Protein AF-A0A2G9TVS7-F1 (afdb_monomer_lite)

Organism: Teladorsagia circumcincta (NCBI:txid45464)

Sequence (157 aa):
MEFTARRREEPIDESVTEFYSGEWKNDSRSGFGVCERSDGLRREEGKYKNNVLVVSSRRKGMLFVRSSKLKERVEAAIETANRAASIAQQKADIAVSRTSTAKERAEQAMFVAKQARDDAEMARMEAERFDPNFKPQRVVNQNIQRVLRSKPFCFKR

Structure (mmCIF, N/CA/C/O backbone):
data_AF-A0A2G9TVS7-F1
#
_entry.id   AF-A0A2G9TVS7-F1
#
loop_
_atom_site.group_PDB
_atom_site.id
_atom_site.type_symbol
_atom_site.label_atom_id
_atom_site.label_alt_id
_atom_site.label_comp_id
_atom_site.label_asym_id
_atom_site.label_entity_id
_atom_site.label_seq_id
_atom_site.pdbx_PDB_ins_code
_atom_site.Cartn_x
_atom_site.Cartn_y
_atom_site.Cartn_z
_atom_site.occupancy
_atom_site.B_iso_or_equiv
_atom_site.auth_seq_id
_atom_site.auth_comp_id
_atom_site.auth_asym_id
_atom_site.auth_atom_id
_atom_site.pdbx_PDB_model_num
ATOM 1 N N . MET A 1 1 ? -40.650 17.572 38.190 1.00 38.44 1 MET A N 1
ATOM 2 C CA . MET A 1 1 ? -40.649 17.069 36.800 1.00 38.44 1 MET A CA 1
ATOM 3 C C . MET A 1 1 ? -39.214 17.104 36.298 1.00 38.44 1 MET A C 1
ATOM 5 O O . MET A 1 1 ? -38.750 18.164 35.903 1.00 38.44 1 MET A O 1
ATOM 9 N N . GLU A 1 2 ? -38.478 15.995 36.392 1.00 39.09 2 GLU A N 1
ATOM 10 C CA . GLU A 1 2 ? -37.130 15.905 35.816 1.00 39.09 2 GLU A CA 1
ATOM 11 C C . GLU A 1 2 ? -37.242 15.516 34.342 1.00 39.09 2 GLU A C 1
ATOM 13 O O . GLU A 1 2 ? -37.537 14.372 33.992 1.00 39.09 2 GLU A O 1
ATOM 18 N N . PHE A 1 3 ? -37.030 16.494 33.466 1.00 44.53 3 PHE A N 1
ATOM 19 C CA . PHE A 1 3 ? -36.837 16.245 32.047 1.00 44.53 3 PHE A CA 1
ATOM 20 C C . PHE A 1 3 ? -35.458 15.614 31.863 1.00 44.53 3 PHE A C 1
ATOM 22 O O . PHE A 1 3 ? -34.439 16.300 31.795 1.00 44.53 3 PHE A O 1
ATOM 29 N N . THR A 1 4 ? -35.415 14.286 31.777 1.00 46.12 4 THR A N 1
ATOM 30 C CA . THR A 1 4 ? -34.259 13.591 31.215 1.00 46.12 4 THR A CA 1
ATOM 31 C C . THR A 1 4 ? -34.160 13.997 29.748 1.00 46.12 4 THR A C 1
ATOM 33 O O . THR A 1 4 ? -34.872 13.489 28.883 1.00 46.12 4 THR A O 1
ATOM 36 N N . ALA A 1 5 ? -33.315 14.989 29.467 1.00 47.03 5 ALA A N 1
ATOM 37 C CA . ALA A 1 5 ? -33.007 15.397 28.111 1.00 47.03 5 ALA A CA 1
ATOM 38 C C . ALA A 1 5 ? -32.450 14.179 27.362 1.00 47.03 5 ALA A C 1
ATOM 40 O O . ALA A 1 5 ? -31.292 13.793 27.541 1.00 47.03 5 ALA A O 1
ATOM 41 N N . ARG A 1 6 ? -33.279 13.557 26.512 1.00 48.53 6 ARG A N 1
ATOM 42 C CA . ARG A 1 6 ? -32.770 12.768 25.392 1.00 48.53 6 ARG A CA 1
ATOM 43 C C . ARG A 1 6 ? -31.933 13.744 24.584 1.00 48.53 6 ARG A C 1
ATOM 45 O O . ARG A 1 6 ? -32.486 14.614 23.916 1.00 48.53 6 ARG A O 1
ATOM 52 N N . ARG A 1 7 ? -30.611 13.650 24.722 1.00 50.91 7 ARG A N 1
ATOM 53 C CA . ARG A 1 7 ? -29.658 14.325 23.845 1.00 50.91 7 ARG A CA 1
ATOM 54 C C . ARG A 1 7 ? -30.092 13.953 22.427 1.00 50.91 7 ARG A C 1
ATOM 56 O O . ARG A 1 7 ? -29.994 12.784 22.066 1.00 50.91 7 ARG A O 1
ATOM 63 N N . ARG A 1 8 ? -30.696 14.893 21.693 1.00 50.62 8 ARG A N 1
ATOM 64 C CA . ARG A 1 8 ? -30.953 14.704 20.266 1.00 50.62 8 ARG A CA 1
ATOM 65 C C . ARG A 1 8 ? -29.582 14.449 19.650 1.00 50.62 8 ARG A C 1
ATOM 67 O O . ARG A 1 8 ? -28.651 15.204 19.923 1.00 50.62 8 ARG A O 1
ATOM 74 N N . GLU A 1 9 ? -29.439 13.340 18.938 1.00 54.72 9 GLU A N 1
ATOM 75 C CA . GLU A 1 9 ? -28.301 13.152 18.048 1.00 54.72 9 GLU A CA 1
ATOM 76 C C . GLU A 1 9 ? -28.433 14.262 17.010 1.00 54.72 9 GLU A C 1
ATOM 78 O O . GLU A 1 9 ? -29.352 14.247 16.191 1.00 54.72 9 GLU A O 1
ATOM 83 N N . GLU A 1 10 ? -27.635 15.318 17.166 1.00 62.34 10 GLU A N 1
ATOM 84 C CA . GLU A 1 10 ? -27.628 16.401 16.196 1.00 62.34 10 GLU A CA 1
ATOM 85 C C . GLU A 1 10 ? -27.171 15.835 14.849 1.00 62.34 10 GLU A C 1
ATOM 87 O O . GLU A 1 10 ? -26.291 14.962 14.832 1.00 62.34 10 GLU A O 1
ATOM 92 N N . PRO A 1 11 ? -27.794 16.267 13.737 1.00 61.22 11 PRO A N 1
ATOM 93 C CA . PRO A 1 11 ? -27.356 15.862 12.414 1.00 61.22 11 PRO A CA 1
ATOM 94 C C . PRO A 1 11 ? -25.862 16.154 12.297 1.00 61.22 11 PRO A C 1
ATOM 96 O O . PRO A 1 11 ? -25.405 17.248 12.623 1.00 61.22 11 PRO A O 1
ATOM 99 N N . ILE A 1 12 ? -25.107 15.131 11.909 1.00 63.97 12 ILE A N 1
ATOM 100 C CA . ILE A 1 12 ? -23.665 15.240 11.715 1.00 63.97 12 ILE A CA 1
ATOM 101 C C . ILE A 1 12 ? -23.460 16.271 10.606 1.00 63.97 12 ILE A C 1
ATOM 103 O O . ILE A 1 12 ? -23.981 16.083 9.507 1.00 63.97 12 ILE A O 1
ATOM 107 N N . ASP A 1 13 ? -22.771 17.369 10.913 1.00 69.94 13 ASP A N 1
ATOM 108 C CA . ASP A 1 13 ? -22.413 18.366 9.908 1.00 69.94 13 ASP A CA 1
ATOM 109 C C . ASP A 1 13 ? -21.559 17.703 8.811 1.00 69.94 13 ASP A C 1
ATOM 111 O O . ASP A 1 13 ? -20.725 16.842 9.089 1.00 69.94 13 ASP A O 1
ATOM 115 N N . GLU A 1 14 ? -21.781 18.070 7.551 1.00 72.25 14 GLU A N 1
ATOM 116 C CA . GLU A 1 14 ? -21.128 17.437 6.395 1.00 72.25 14 GLU A CA 1
ATOM 117 C C . GLU A 1 14 ? -19.601 17.643 6.416 1.00 72.25 14 GLU A C 1
ATOM 119 O O . GLU A 1 14 ? -18.849 16.862 5.837 1.00 72.25 14 GLU A O 1
ATOM 124 N N . SER A 1 15 ? -19.125 18.656 7.150 1.00 78.88 15 SER A N 1
ATOM 125 C CA . SER A 1 15 ? -17.698 18.925 7.359 1.00 78.88 15 SER A CA 1
ATOM 126 C C . SER A 1 15 ? -17.004 17.956 8.332 1.00 78.88 15 SER A C 1
ATOM 128 O O . SER A 1 15 ? -15.779 17.989 8.493 1.00 78.88 15 SER A O 1
ATOM 130 N N . VAL A 1 16 ? -17.761 17.087 9.004 1.00 80.75 16 VAL A N 1
ATOM 131 C CA . VAL A 1 16 ? -17.255 16.257 10.093 1.00 80.75 16 VAL A CA 1
ATOM 132 C C . VAL A 1 16 ? -16.560 15.013 9.554 1.00 80.75 16 VAL A C 1
ATOM 134 O O . VAL A 1 16 ? -17.156 14.160 8.904 1.00 80.75 16 VAL A O 1
ATOM 137 N N . THR A 1 17 ? -15.279 14.877 9.888 1.00 85.56 17 THR A N 1
ATOM 138 C CA . THR A 1 17 ? -14.476 13.707 9.532 1.00 85.56 17 THR A CA 1
ATOM 139 C C . THR A 1 17 ? -14.486 12.694 10.675 1.00 85.56 17 THR A C 1
ATOM 141 O O . THR A 1 17 ? -14.198 13.031 11.828 1.00 85.56 17 THR A O 1
ATOM 144 N N . GLU A 1 18 ? -14.797 11.440 10.345 1.00 85.00 18 GLU A N 1
ATOM 145 C CA . GLU A 1 18 ? -14.685 10.290 11.245 1.00 85.00 18 GLU A CA 1
ATOM 146 C C . GLU A 1 18 ? -13.399 9.503 10.954 1.00 85.00 18 GLU A C 1
ATOM 148 O O . GLU A 1 18 ? -13.153 9.072 9.828 1.00 85.00 18 GLU A O 1
ATOM 153 N N . PHE A 1 19 ? -12.599 9.263 11.989 1.00 89.81 19 PHE A N 1
ATOM 154 C CA . PHE A 1 19 ? -11.404 8.428 11.952 1.00 89.81 19 PHE A CA 1
ATOM 155 C C . PHE A 1 19 ? -11.650 7.161 12.758 1.00 89.81 19 PHE A C 1
ATOM 157 O O . PHE A 1 19 ? -11.891 7.224 13.962 1.00 89.81 19 PHE A O 1
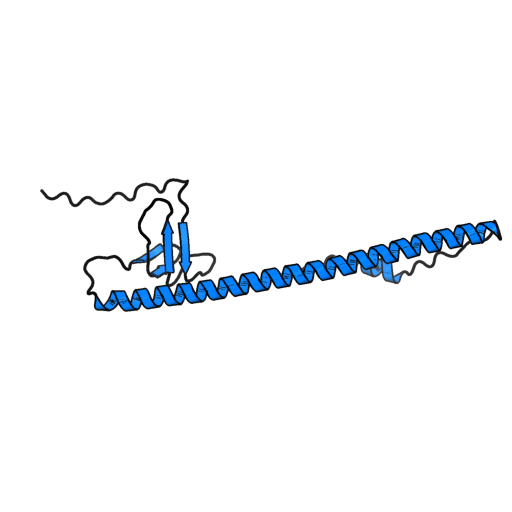ATOM 164 N N . TYR A 1 20 ? -11.573 5.997 12.116 1.00 92.56 20 TYR A N 1
ATOM 165 C CA . TYR A 1 20 ? -11.721 4.715 12.797 1.00 92.56 20 TYR A CA 1
ATOM 166 C C . TYR A 1 20 ? -10.417 3.918 12.795 1.00 92.56 20 TYR A C 1
ATOM 168 O O . TYR A 1 20 ? -9.820 3.683 11.744 1.00 92.56 20 TYR A O 1
ATOM 176 N N . SER A 1 21 ? -10.040 3.431 13.975 1.00 94.06 21 SER A N 1
ATOM 177 C CA . SER A 1 21 ? -8.858 2.602 14.202 1.00 94.06 21 SER A CA 1
ATOM 178 C C . SER A 1 21 ? -9.273 1.294 14.864 1.00 94.06 21 SER A C 1
ATOM 180 O O . SER A 1 21 ? -9.814 1.287 15.971 1.00 94.06 21 SER A O 1
ATOM 182 N N . GLY A 1 22 ? -9.024 0.172 14.193 1.00 95.50 22 GLY A N 1
ATOM 183 C CA . GLY A 1 22 ? -9.393 -1.149 14.688 1.00 95.50 22 GLY A CA 1
ATOM 184 C C . GLY A 1 22 ? -9.592 -2.152 13.564 1.00 95.50 22 GLY A C 1
ATOM 185 O O . GLY A 1 22 ? -9.047 -2.012 12.470 1.00 95.50 22 GLY A O 1
ATOM 186 N N . GLU A 1 23 ? -10.387 -3.176 13.840 1.00 96.12 23 GLU A N 1
ATOM 187 C CA . GLU A 1 23 ? -10.658 -4.248 12.887 1.00 96.12 23 GLU A CA 1
ATOM 188 C C . GLU A 1 23 ? -11.583 -3.791 11.738 1.00 96.12 23 GLU A C 1
ATOM 190 O O . GLU A 1 23 ? -12.553 -3.047 11.937 1.00 96.12 23 GLU A O 1
ATOM 195 N N . TRP A 1 24 ? -11.291 -4.281 10.530 1.00 94.38 24 TRP A N 1
ATOM 196 C CA . TRP A 1 24 ? -12.062 -4.047 9.308 1.00 94.38 24 TRP A CA 1
ATOM 197 C C . TRP A 1 24 ? -12.405 -5.369 8.630 1.00 94.38 24 TRP A C 1
ATOM 199 O O . TRP A 1 24 ? -11.598 -6.300 8.594 1.00 94.38 24 TRP A O 1
ATOM 209 N N . LYS A 1 25 ? -13.600 -5.446 8.046 1.00 95.00 25 LYS A N 1
ATOM 210 C CA . LYS A 1 25 ? -14.024 -6.586 7.232 1.00 95.00 25 LYS A CA 1
ATOM 211 C C . LYS A 1 25 ? -14.949 -6.112 6.123 1.00 95.00 25 LYS A C 1
ATOM 213 O O . LYS A 1 25 ? -15.939 -5.455 6.418 1.00 95.00 25 LYS A O 1
ATOM 218 N N . ASN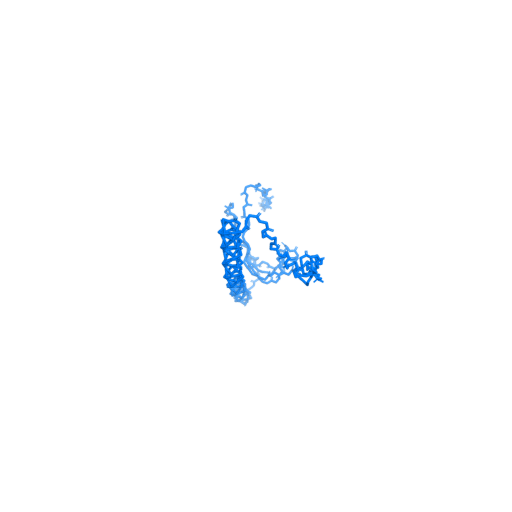 A 1 26 ? -14.661 -6.496 4.878 1.00 94.69 26 ASN A N 1
ATOM 219 C CA . ASN A 1 26 ? -15.463 -6.136 3.700 1.00 94.69 26 ASN A CA 1
ATOM 220 C C . ASN A 1 26 ? -15.766 -4.630 3.636 1.00 94.69 26 ASN A C 1
ATOM 222 O O . ASN A 1 26 ? -16.925 -4.241 3.522 1.00 94.69 26 ASN A O 1
ATOM 226 N N . ASP A 1 27 ? -14.728 -3.804 3.792 1.00 93.25 27 ASP A N 1
ATOM 227 C CA . ASP A 1 27 ? -14.846 -2.338 3.763 1.00 93.25 27 ASP A CA 1
ATOM 228 C C . ASP A 1 27 ? -15.814 -1.759 4.814 1.00 93.25 27 ASP A C 1
ATOM 230 O O . ASP A 1 27 ? -16.410 -0.700 4.663 1.00 93.25 27 ASP A O 1
ATOM 234 N N . SER A 1 28 ? -16.020 -2.494 5.908 1.00 93.50 28 SER A N 1
ATOM 235 C CA . SER A 1 28 ? -16.872 -2.078 7.015 1.00 93.50 28 SER A CA 1
ATOM 236 C C . SER A 1 28 ? -16.142 -2.215 8.346 1.00 93.50 28 SER A C 1
ATOM 238 O O . SER A 1 28 ? -15.450 -3.210 8.599 1.00 93.50 28 SER A O 1
ATOM 240 N N . ARG A 1 29 ? -16.362 -1.243 9.237 1.00 92.88 29 ARG A N 1
ATOM 241 C CA . ARG A 1 29 ? -15.940 -1.289 10.641 1.00 92.88 29 ARG A CA 1
ATOM 242 C C . ARG A 1 29 ? -16.605 -2.497 11.298 1.00 92.88 29 ARG A C 1
ATOM 244 O O . ARG A 1 29 ? -17.837 -2.626 11.308 1.00 92.88 29 ARG A O 1
ATOM 251 N N . SER A 1 30 ? -15.795 -3.411 11.815 1.00 94.06 30 SER A N 1
ATOM 252 C CA . SER A 1 30 ? -16.254 -4.692 12.350 1.00 94.06 30 SER A CA 1
ATOM 253 C C . SER A 1 30 ? -15.244 -5.206 13.357 1.00 94.06 30 SER A C 1
ATOM 255 O O . SER A 1 30 ? -14.072 -5.203 13.043 1.00 94.06 30 SER A O 1
ATOM 257 N N . GLY A 1 31 ? -15.671 -5.737 14.502 1.00 94.75 31 GLY A N 1
ATOM 258 C CA . GLY A 1 31 ? -14.745 -6.206 15.543 1.00 94.75 31 GLY A CA 1
ATOM 259 C C . GLY A 1 31 ? -14.495 -5.134 16.599 1.00 94.75 31 GLY A C 1
ATOM 260 O O . GLY A 1 31 ? -15.413 -4.373 16.896 1.00 94.75 31 GLY A O 1
ATOM 261 N N . PHE A 1 32 ? -13.319 -5.100 17.224 1.00 95.50 32 PHE A N 1
ATOM 262 C CA . PHE A 1 32 ? -12.989 -4.084 18.229 1.00 95.50 32 PHE A CA 1
ATOM 263 C C . PHE A 1 32 ? -12.287 -2.888 17.592 1.00 95.50 32 PHE A C 1
ATOM 265 O O . PHE A 1 32 ? -11.456 -3.040 16.698 1.00 95.50 32 PHE A O 1
ATOM 272 N N . GLY A 1 33 ? -12.621 -1.691 18.064 1.00 95.12 33 GLY A N 1
ATOM 273 C CA . GLY A 1 33 ? -11.996 -0.479 17.567 1.00 95.12 33 GLY A CA 1
ATOM 274 C C . GLY A 1 33 ? -12.497 0.780 18.248 1.00 95.12 33 GLY A C 1
ATOM 275 O O . GLY A 1 33 ? -13.310 0.749 19.181 1.00 95.12 33 GLY A O 1
ATOM 276 N N . VAL A 1 34 ? -11.985 1.895 17.751 1.00 93.38 34 VAL A N 1
ATOM 277 C CA . VAL A 1 34 ? -12.316 3.233 18.210 1.00 93.38 34 VAL A CA 1
ATOM 278 C C . VAL A 1 34 ? -12.639 4.130 17.031 1.00 93.38 34 VAL A C 1
ATOM 280 O O . VAL A 1 34 ? -11.954 4.071 16.015 1.00 93.38 34 VAL A O 1
ATOM 283 N N . CYS A 1 35 ? -13.679 4.944 17.174 1.00 91.75 35 CYS A N 1
ATOM 284 C CA . CYS A 1 35 ? -14.013 6.003 16.235 1.00 91.75 35 CYS A CA 1
ATOM 285 C C . CYS A 1 35 ? -13.816 7.360 16.917 1.00 91.75 35 CYS A C 1
ATOM 287 O O . CYS A 1 35 ? -14.317 7.594 18.019 1.00 91.75 35 CYS A O 1
ATOM 289 N N . GLU A 1 36 ? -13.068 8.242 16.272 1.00 88.75 36 GLU A N 1
ATOM 290 C CA . GLU A 1 36 ? -12.831 9.622 16.680 1.00 88.75 36 GLU A CA 1
ATOM 291 C C . GLU A 1 36 ? -13.457 10.545 15.645 1.00 88.75 36 GLU A C 1
ATOM 293 O O . GLU A 1 36 ? -13.359 10.299 14.446 1.00 88.75 36 GLU A O 1
ATOM 298 N N . ARG A 1 37 ? -14.142 11.588 16.107 1.00 85.69 37 ARG A N 1
ATOM 299 C CA . ARG A 1 37 ? -14.896 12.494 15.248 1.00 85.69 37 ARG A CA 1
ATOM 300 C C . ARG A 1 37 ? -14.399 13.923 15.442 1.00 85.69 37 ARG A C 1
ATOM 302 O O . ARG A 1 37 ? -14.110 14.327 16.568 1.00 85.69 37 ARG A O 1
ATOM 309 N N . SER A 1 38 ? -14.256 14.670 14.349 1.00 82.12 38 SER A N 1
ATOM 310 C CA . SER A 1 38 ? -13.638 16.006 14.358 1.00 82.12 38 SER A CA 1
ATOM 311 C C . SER A 1 38 ? -14.507 17.109 14.971 1.00 82.12 38 SER A C 1
ATOM 313 O O . SER A 1 38 ? -14.006 18.185 15.276 1.00 82.12 38 SER A O 1
ATOM 315 N N . ASP A 1 39 ? -15.794 16.854 15.189 1.00 75.12 39 ASP A N 1
ATOM 316 C CA . ASP A 1 39 ? -16.767 17.807 15.738 1.00 75.12 39 ASP A CA 1
ATOM 317 C C . ASP A 1 39 ? -16.715 17.946 17.271 1.00 75.12 39 ASP A C 1
ATOM 319 O O . ASP A 1 39 ? -17.595 18.537 17.897 1.00 75.12 39 ASP A O 1
ATOM 323 N N . GLY A 1 40 ? -15.706 17.346 17.904 1.00 66.69 40 GLY A N 1
ATOM 324 C CA . GLY A 1 40 ? -15.584 17.309 19.356 1.00 66.69 40 GLY A CA 1
ATOM 325 C C . GLY A 1 40 ? -16.580 16.360 20.032 1.00 66.69 40 GLY A C 1
ATOM 326 O O . GLY A 1 40 ? -16.604 16.291 21.270 1.00 66.69 40 GLY A O 1
ATOM 327 N N . LEU A 1 41 ? -17.375 15.588 19.271 1.00 67.94 41 LEU A N 1
ATOM 328 C CA . LEU A 1 41 ? -18.085 14.454 19.839 1.00 67.94 41 LEU A CA 1
ATOM 329 C C . LEU A 1 41 ? -17.056 13.436 20.329 1.00 67.94 41 LEU A C 1
ATOM 331 O O . LEU A 1 41 ? -16.009 13.172 19.744 1.00 67.94 41 LEU A O 1
ATOM 335 N N . ARG A 1 42 ? -17.354 12.907 21.506 1.00 69.88 42 ARG A N 1
ATOM 336 C CA . ARG A 1 42 ? -16.427 12.103 22.285 1.00 69.88 42 ARG A CA 1
ATOM 337 C C . ARG A 1 42 ? -16.098 10.793 21.573 1.00 69.88 42 ARG A C 1
ATOM 339 O O . ARG A 1 42 ? -17.006 10.097 21.142 1.00 69.88 42 ARG A O 1
ATOM 346 N N . ARG A 1 43 ? -14.811 10.438 21.608 1.00 85.88 43 ARG A N 1
ATOM 347 C CA . ARG A 1 43 ? -14.225 9.142 21.232 1.00 85.88 43 ARG A CA 1
ATOM 348 C C . ARG A 1 43 ? -15.133 7.955 21.586 1.00 85.88 43 ARG A C 1
ATOM 350 O O . ARG A 1 43 ? -15.483 7.753 22.755 1.00 85.88 43 ARG A O 1
ATOM 357 N N . GLU A 1 44 ? -15.488 7.170 20.574 1.00 89.00 44 GLU A N 1
ATOM 358 C CA . GLU A 1 44 ? -16.392 6.027 20.676 1.00 89.00 44 GLU A CA 1
ATOM 359 C C . GLU A 1 44 ? -15.633 4.704 20.584 1.00 89.00 44 GLU A C 1
ATOM 361 O O . GLU A 1 44 ? -15.251 4.236 19.511 1.00 89.00 44 GLU A O 1
ATOM 366 N N . GLU A 1 45 ? -15.431 4.074 21.737 1.00 91.44 45 GLU A N 1
ATOM 367 C CA . GLU A 1 45 ? -14.694 2.817 21.854 1.00 91.44 45 GLU A CA 1
ATOM 368 C C . GLU A 1 45 ? -15.631 1.634 22.071 1.00 91.44 45 GLU A C 1
ATOM 370 O O . GLU A 1 45 ? -16.520 1.672 22.937 1.00 91.44 45 GLU A O 1
ATOM 375 N N . GLY A 1 46 ? -15.369 0.543 21.352 1.00 92.38 46 GLY A N 1
ATOM 376 C CA . GLY A 1 46 ? -15.988 -0.737 21.640 1.00 92.38 46 GLY A CA 1
ATOM 377 C C . GLY A 1 46 ? -16.074 -1.676 20.445 1.00 92.38 46 GLY A C 1
ATOM 378 O O . GLY A 1 46 ? -15.139 -1.777 19.655 1.00 92.38 46 GLY A O 1
ATOM 379 N N . LYS A 1 47 ? -17.172 -2.436 20.364 1.00 93.81 47 LYS A N 1
ATOM 380 C CA . LYS A 1 47 ? -17.359 -3.472 19.341 1.00 93.81 47 LYS A CA 1
ATOM 381 C C . LYS A 1 47 ? -18.278 -2.993 18.224 1.00 93.81 47 LYS A C 1
ATOM 383 O O . LYS A 1 47 ? -19.450 -2.721 18.481 1.00 93.81 47 LYS A O 1
ATOM 388 N N . TYR A 1 48 ? -17.780 -3.010 16.996 1.00 94.38 48 TYR A N 1
ATOM 389 C CA . TYR A 1 48 ? -18.490 -2.656 15.776 1.00 94.38 48 TYR A CA 1
ATOM 390 C C . TYR A 1 48 ? -18.969 -3.891 15.005 1.00 94.38 48 TYR A C 1
ATOM 392 O O . TYR A 1 48 ? -18.375 -4.973 15.068 1.00 94.38 48 TYR A O 1
ATOM 400 N N . LYS A 1 49 ? -20.059 -3.730 14.256 1.00 95.12 49 LYS A N 1
ATOM 401 C CA . LYS A 1 49 ? -20.541 -4.685 13.254 1.00 95.12 49 LYS A CA 1
ATOM 402 C C . LYS A 1 49 ? -21.244 -3.905 12.151 1.00 95.12 49 LYS A C 1
ATOM 404 O O . LYS A 1 49 ? -22.208 -3.204 12.440 1.00 95.12 49 LYS A O 1
ATOM 409 N N . ASN A 1 50 ? -20.797 -4.059 10.906 1.00 93.00 50 ASN A N 1
ATOM 410 C CA . ASN A 1 50 ? -21.375 -3.378 9.741 1.00 93.00 50 ASN A CA 1
ATOM 411 C C . ASN A 1 50 ? -21.499 -1.861 9.967 1.00 93.00 50 ASN A C 1
ATOM 413 O O . ASN A 1 50 ? -22.579 -1.299 9.831 1.00 93.00 50 ASN A O 1
ATOM 417 N N . ASN A 1 51 ? -20.405 -1.221 10.393 1.00 91.62 51 ASN A N 1
ATOM 418 C CA . ASN A 1 51 ? -20.333 0.213 10.696 1.00 91.62 51 ASN A CA 1
ATOM 419 C C . ASN A 1 51 ? -21.119 0.691 11.928 1.00 91.62 51 ASN A C 1
ATOM 421 O O . ASN A 1 51 ? -20.994 1.863 12.275 1.00 91.62 51 ASN A O 1
ATOM 425 N N . VAL A 1 52 ? -21.840 -0.188 12.631 1.00 90.88 52 VAL A N 1
ATOM 426 C CA . VAL A 1 52 ? -22.623 0.151 13.831 1.00 90.88 52 VAL A CA 1
ATOM 427 C C . VAL A 1 52 ? -21.885 -0.256 15.106 1.00 90.88 52 VAL A C 1
ATOM 429 O O . VAL A 1 52 ? -21.442 -1.401 15.227 1.00 90.88 52 VAL A O 1
ATOM 432 N N . LEU A 1 53 ? -21.798 0.650 16.086 1.00 90.25 53 LEU A N 1
ATOM 433 C CA . LEU A 1 53 ? -21.288 0.357 17.427 1.00 90.25 53 LEU A CA 1
ATOM 434 C C . LEU A 1 53 ? -22.317 -0.471 18.215 1.00 90.25 53 LEU A C 1
ATOM 436 O O . LEU A 1 53 ? -23.316 0.038 18.715 1.00 90.25 53 LEU A O 1
ATOM 440 N N . VAL A 1 54 ? -22.066 -1.773 18.344 1.00 90.94 54 VAL A N 1
ATOM 441 C CA . VAL A 1 54 ? -22.951 -2.719 19.044 1.00 90.94 54 VAL A CA 1
ATOM 442 C C . VAL A 1 54 ? -22.743 -2.659 20.556 1.00 90.94 54 VAL A C 1
ATOM 444 O O . VAL A 1 54 ? -23.696 -2.750 21.330 1.00 90.94 54 VAL A O 1
ATOM 447 N N . VAL A 1 55 ? -21.488 -2.529 20.994 1.00 88.31 55 VAL A N 1
ATOM 448 C CA . VAL A 1 55 ? -21.124 -2.473 22.416 1.00 88.31 55 VAL A CA 1
ATOM 449 C C . VAL A 1 55 ? -20.252 -1.256 22.645 1.00 88.31 55 VAL A C 1
ATOM 451 O O . VAL A 1 55 ? -19.146 -1.219 22.126 1.00 88.31 55 VAL A O 1
ATOM 454 N N . SER A 1 56 ? -20.727 -0.307 23.450 1.00 85.94 56 SER A N 1
ATOM 455 C CA . SER A 1 56 ? -19.972 0.884 23.848 1.00 85.94 56 SER A CA 1
ATOM 456 C C . SER A 1 56 ? -19.310 0.694 25.213 1.00 85.94 56 SER A C 1
ATOM 458 O O . SER A 1 56 ? -19.934 0.182 26.145 1.00 85.94 56 SER A O 1
ATOM 460 N N . SER A 1 57 ? -18.083 1.195 25.359 1.00 78.00 57 SER A N 1
ATOM 461 C CA . SER A 1 57 ? -17.351 1.280 26.633 1.00 78.00 57 SER A CA 1
ATOM 462 C C . SER A 1 57 ? -18.020 2.212 27.664 1.00 78.00 57 SER A C 1
ATOM 464 O O . SER A 1 57 ? -17.763 2.136 28.863 1.00 78.00 57 SER A O 1
ATOM 466 N N . ARG A 1 58 ? -18.924 3.097 27.217 1.00 68.44 58 ARG A N 1
ATOM 467 C CA . ARG A 1 58 ? -19.387 4.265 27.985 1.00 68.44 58 ARG A CA 1
ATOM 468 C C . ARG A 1 58 ? -20.751 4.121 28.662 1.00 68.44 58 ARG A C 1
ATOM 470 O O . ARG A 1 58 ? -21.182 5.070 29.321 1.00 68.44 58 ARG A O 1
ATOM 477 N N . ARG A 1 59 ? -21.464 2.995 28.520 1.00 61.56 59 ARG A N 1
ATOM 478 C CA . ARG A 1 59 ? -22.767 2.835 29.195 1.00 61.56 59 ARG A CA 1
ATOM 479 C C . ARG A 1 59 ? -22.575 2.790 30.717 1.00 61.56 59 ARG A C 1
ATOM 481 O O . ARG A 1 59 ? -22.186 1.767 31.278 1.00 61.56 59 ARG A O 1
ATOM 488 N N . LYS A 1 60 ? -22.873 3.921 31.373 1.00 54.00 60 LYS A N 1
ATOM 489 C CA . LYS A 1 60 ? -22.972 4.054 32.833 1.00 54.00 60 LYS A CA 1
ATOM 490 C C . LYS A 1 60 ? -23.952 3.002 33.363 1.00 54.00 60 LYS A C 1
ATOM 492 O O . LYS A 1 60 ? -25.092 2.960 32.915 1.00 54.00 60 LYS A O 1
ATOM 497 N N . GLY A 1 61 ? -23.504 2.174 34.306 1.00 57.06 61 GLY A N 1
ATOM 498 C CA . GLY A 1 61 ? -24.358 1.225 35.033 1.00 57.06 61 GLY A CA 1
ATOM 499 C C . GLY A 1 61 ? -23.896 -0.233 35.005 1.00 57.06 61 GLY A C 1
ATOM 500 O O . GLY A 1 61 ? -24.399 -1.029 35.790 1.00 57.06 61 GLY A O 1
ATOM 501 N N . MET A 1 62 ? -22.923 -0.601 34.164 1.00 57.12 62 MET A N 1
ATOM 502 C CA . MET A 1 62 ? -22.367 -1.957 34.159 1.00 57.12 62 MET A CA 1
ATOM 503 C C . MET A 1 62 ? -21.018 -1.979 34.883 1.00 57.12 62 MET A C 1
ATOM 505 O O . MET A 1 62 ? -20.079 -1.299 34.483 1.00 57.12 62 MET A O 1
ATOM 509 N N . LEU A 1 63 ? -20.972 -2.742 35.975 1.00 50.53 63 LEU A N 1
ATOM 510 C CA . LEU A 1 63 ? -19.867 -2.913 36.923 1.00 50.53 63 LEU A CA 1
ATOM 511 C C . LEU A 1 63 ? -18.470 -2.835 36.272 1.00 50.53 63 LEU A C 1
ATOM 513 O O . LEU A 1 63 ? -18.183 -3.533 35.296 1.00 50.53 63 LEU A O 1
ATOM 517 N N . PHE A 1 64 ? -17.595 -2.029 36.883 1.00 54.22 64 PHE A N 1
ATOM 518 C CA . PHE A 1 64 ? -16.226 -1.674 36.469 1.00 54.22 64 PHE A CA 1
ATOM 519 C C . PHE A 1 64 ? -15.311 -2.855 36.074 1.00 54.22 64 PHE A C 1
ATOM 521 O O . PHE A 1 64 ? -14.310 -2.660 35.392 1.00 54.22 64 PHE A O 1
ATOM 528 N N . VAL A 1 65 ? -15.684 -4.087 36.426 1.00 55.38 65 VAL A N 1
ATOM 529 C CA . VAL A 1 65 ? -14.946 -5.332 36.154 1.00 55.38 65 VAL A CA 1
ATOM 530 C C . VAL A 1 65 ? -14.902 -5.706 34.660 1.00 55.38 65 VAL A C 1
ATOM 532 O O . VAL A 1 65 ? -13.994 -6.416 34.239 1.00 55.38 65 VAL A O 1
ATOM 535 N N . ARG A 1 66 ? -15.839 -5.228 33.820 1.00 59.69 66 ARG A N 1
ATOM 536 C CA . ARG A 1 66 ? -15.850 -5.545 32.368 1.00 59.69 66 ARG A CA 1
ATOM 537 C C . ARG A 1 66 ? -15.211 -4.483 31.469 1.00 59.69 66 ARG A C 1
ATOM 539 O O . ARG A 1 66 ? -14.859 -4.793 30.331 1.00 59.69 66 ARG A O 1
ATOM 546 N N . SER A 1 67 ? -15.059 -3.253 31.959 1.00 66.06 67 SER A N 1
ATOM 547 C CA . SER A 1 67 ? -14.533 -2.128 31.170 1.00 66.06 67 SER A CA 1
ATOM 548 C C . SER A 1 67 ? -13.050 -2.322 30.811 1.00 66.06 67 SER A C 1
ATOM 550 O O . SER A 1 67 ? -12.663 -2.085 29.668 1.00 66.06 67 SER A O 1
ATOM 552 N N . SER A 1 68 ? -12.246 -2.874 31.729 1.00 75.25 68 SER A N 1
ATOM 553 C CA . SER A 1 68 ? -10.819 -3.164 31.504 1.00 75.25 68 SER A CA 1
ATOM 554 C C . SER A 1 68 ? -10.582 -4.176 30.376 1.00 75.25 68 SER A C 1
ATOM 556 O O . SER A 1 68 ? -9.769 -3.931 29.490 1.00 75.25 68 SER A O 1
ATOM 558 N N . LYS A 1 69 ? -11.344 -5.279 30.352 1.00 83.62 69 LYS A N 1
ATOM 559 C CA . LYS A 1 69 ? -11.237 -6.330 29.324 1.00 83.62 69 LYS A CA 1
ATOM 560 C C . LYS A 1 69 ? -11.625 -5.829 27.932 1.00 83.62 69 LYS A C 1
ATOM 562 O O . LYS A 1 69 ? -11.063 -6.270 26.935 1.00 83.62 69 LYS A O 1
ATOM 567 N N . LEU A 1 70 ? -12.618 -4.941 27.842 1.00 86.69 70 LEU A N 1
ATOM 568 C CA . LEU A 1 70 ? -13.011 -4.344 26.565 1.00 86.69 70 LEU A CA 1
ATOM 569 C C . LEU A 1 70 ? -11.915 -3.414 26.045 1.00 86.69 70 LEU A C 1
ATOM 571 O O . LEU A 1 70 ? -11.570 -3.500 24.871 1.00 86.69 70 LEU A O 1
ATOM 575 N N . LYS A 1 71 ? -11.359 -2.574 26.922 1.00 87.25 71 LYS A N 1
ATOM 576 C CA . LYS A 1 71 ? -10.275 -1.656 26.576 1.00 87.25 71 LYS A CA 1
ATOM 577 C C . LYS A 1 71 ? -9.040 -2.404 26.062 1.00 87.25 71 LYS A C 1
ATOM 579 O O . LYS A 1 71 ? -8.576 -2.087 24.976 1.00 87.25 71 LYS A O 1
ATOM 584 N N . GLU A 1 72 ? -8.608 -3.457 26.759 1.00 91.75 72 GLU A N 1
ATOM 585 C CA . GLU A 1 72 ? -7.500 -4.336 26.335 1.00 91.75 72 GLU A CA 1
ATOM 586 C C . GLU A 1 72 ? -7.710 -4.874 24.907 1.00 91.75 72 GLU A C 1
ATOM 588 O O . GLU A 1 72 ? -6.805 -4.869 24.077 1.00 91.75 72 GLU A O 1
ATOM 593 N N . ARG A 1 73 ? -8.937 -5.299 24.581 1.00 93.88 73 ARG A N 1
ATOM 594 C CA . ARG A 1 73 ? -9.269 -5.820 23.245 1.00 93.88 73 ARG A CA 1
ATOM 595 C C . ARG A 1 73 ? -9.281 -4.740 22.170 1.00 93.88 73 ARG A C 1
ATOM 597 O O . ARG A 1 73 ? -8.875 -5.017 21.048 1.00 93.88 73 ARG A O 1
ATOM 604 N N . VAL A 1 74 ? -9.765 -3.543 22.498 1.00 93.44 74 VAL A N 1
ATOM 605 C CA . VAL A 1 74 ? -9.733 -2.390 21.587 1.00 93.44 74 VAL A CA 1
ATOM 606 C C . VAL A 1 74 ? -8.287 -1.985 21.306 1.00 93.44 74 VAL A C 1
ATOM 608 O O . VAL A 1 74 ? -7.930 -1.802 20.148 1.00 93.44 74 VAL A O 1
ATOM 611 N N . GLU A 1 75 ? -7.438 -1.917 22.331 1.00 93.56 75 GLU A N 1
ATOM 612 C CA . GLU A 1 75 ? -6.012 -1.604 22.184 1.00 93.56 75 GLU A CA 1
ATOM 613 C C . GLU A 1 75 ? -5.283 -2.649 21.333 1.00 93.56 75 GLU A C 1
ATOM 615 O O . GLU A 1 75 ? -4.603 -2.286 20.373 1.00 93.56 75 GLU A O 1
ATOM 620 N N . ALA A 1 76 ? -5.502 -3.940 21.601 1.00 95.62 76 ALA A N 1
ATOM 621 C CA . ALA A 1 76 ? -4.936 -5.018 20.793 1.00 95.62 76 ALA A CA 1
ATOM 622 C C . ALA A 1 76 ? -5.387 -4.937 19.322 1.00 95.62 76 ALA A C 1
ATOM 624 O O . ALA A 1 76 ? -4.573 -5.080 18.410 1.00 95.62 76 ALA A O 1
ATOM 625 N N . ALA A 1 77 ? -6.671 -4.661 19.068 1.00 96.31 77 ALA A N 1
ATOM 626 C CA . ALA A 1 77 ? -7.185 -4.493 17.711 1.00 96.31 77 ALA A CA 1
ATOM 627 C C . ALA A 1 77 ? -6.520 -3.314 16.982 1.00 96.31 77 ALA A C 1
ATOM 629 O O . ALA A 1 77 ? -6.102 -3.463 15.833 1.00 96.31 77 ALA A O 1
ATOM 630 N N . ILE A 1 78 ? -6.346 -2.173 17.654 1.00 95.19 78 ILE A N 1
ATOM 631 C CA . ILE A 1 78 ? -5.637 -1.010 17.100 1.00 95.19 78 ILE A CA 1
ATOM 632 C C . ILE A 1 78 ? -4.181 -1.362 16.776 1.00 95.19 78 ILE A C 1
ATOM 634 O O . ILE A 1 78 ? -3.699 -1.025 15.696 1.00 95.19 78 ILE A O 1
ATOM 638 N N . GLU A 1 79 ? -3.483 -2.081 17.658 1.00 96.25 79 GLU A N 1
ATOM 639 C CA . GLU A 1 79 ? -2.103 -2.508 17.399 1.00 96.25 79 GLU A CA 1
ATOM 640 C C . GLU A 1 79 ? -2.017 -3.396 16.149 1.00 96.25 79 GLU A C 1
ATOM 642 O O . GLU A 1 79 ? -1.166 -3.181 15.280 1.00 96.25 79 GLU A O 1
ATOM 647 N N . THR A 1 80 ? -2.930 -4.365 16.009 1.00 96.12 80 THR A N 1
ATOM 648 C CA . THR A 1 80 ? -2.969 -5.225 14.817 1.00 96.12 80 THR A CA 1
ATOM 649 C C . THR A 1 80 ? -3.272 -4.441 13.543 1.00 96.12 80 THR A C 1
ATOM 651 O O . THR A 1 80 ? -2.640 -4.693 12.515 1.00 96.12 80 THR A O 1
ATOM 654 N N . ALA A 1 81 ? -4.174 -3.457 13.612 1.00 94.75 81 ALA A N 1
ATOM 655 C CA . ALA A 1 81 ? -4.498 -2.580 12.495 1.00 94.75 81 ALA A CA 1
ATOM 656 C C . ALA A 1 81 ? -3.288 -1.728 12.082 1.00 94.75 81 ALA A C 1
ATOM 658 O O . ALA A 1 81 ? -2.955 -1.667 10.900 1.00 94.75 81 ALA A O 1
ATOM 659 N N . ASN A 1 82 ? -2.561 -1.160 13.047 1.00 95.19 82 ASN A N 1
ATOM 660 C CA . ASN A 1 82 ? -1.343 -0.387 12.793 1.00 95.19 82 ASN A CA 1
ATOM 661 C C . ASN A 1 82 ? -0.238 -1.249 12.169 1.00 95.19 82 ASN A C 1
ATOM 663 O O . ASN A 1 82 ? 0.414 -0.834 11.208 1.00 95.19 82 ASN A O 1
ATOM 667 N N . ARG A 1 83 ? -0.051 -2.480 12.663 1.00 96.56 83 ARG A N 1
ATOM 668 C CA . ARG A 1 83 ? 0.891 -3.437 12.065 1.00 96.56 83 ARG A CA 1
ATOM 669 C C . ARG A 1 83 ? 0.500 -3.761 10.620 1.00 96.56 83 ARG A C 1
ATOM 671 O O . ARG A 1 83 ? 1.363 -3.768 9.744 1.00 96.56 83 ARG A O 1
ATOM 678 N N . ALA A 1 84 ? -0.787 -3.989 10.353 1.00 95.62 84 ALA A N 1
ATOM 679 C CA . ALA A 1 84 ? -1.286 -4.235 9.002 1.00 95.62 84 ALA A CA 1
ATOM 680 C C . ALA A 1 84 ? -1.070 -3.027 8.072 1.00 95.62 84 ALA A C 1
ATOM 682 O O . ALA A 1 84 ? -0.613 -3.210 6.943 1.00 95.62 84 ALA A O 1
ATOM 683 N N . ALA A 1 85 ? -1.320 -1.806 8.554 1.00 94.19 85 ALA A N 1
ATOM 684 C CA . ALA A 1 85 ? -1.072 -0.571 7.813 1.00 94.19 85 ALA A CA 1
ATOM 685 C C . ALA A 1 85 ? 0.415 -0.405 7.453 1.00 94.19 85 ALA A C 1
ATOM 687 O O . ALA A 1 85 ? 0.744 -0.102 6.308 1.00 94.19 85 ALA A O 1
ATOM 688 N N . SER A 1 86 ? 1.325 -0.696 8.389 1.00 96.56 86 SER A N 1
ATOM 689 C CA . SER A 1 86 ? 2.770 -0.660 8.130 1.00 96.56 86 SER A CA 1
ATOM 690 C C . SER A 1 86 ? 3.195 -1.668 7.054 1.00 96.56 86 SER A C 1
ATOM 692 O O . SER A 1 86 ? 3.933 -1.320 6.133 1.00 96.56 86 SER A O 1
ATOM 694 N N . ILE A 1 87 ? 2.674 -2.899 7.102 1.00 96.69 87 ILE A N 1
ATOM 695 C CA . ILE A 1 87 ? 2.934 -3.915 6.067 1.00 96.69 87 ILE A CA 1
ATOM 696 C C . ILE A 1 87 ? 2.394 -3.459 4.705 1.00 96.69 87 ILE A C 1
ATOM 698 O O . ILE A 1 87 ? 3.031 -3.692 3.676 1.00 96.69 87 ILE A O 1
ATOM 702 N N . ALA A 1 88 ? 1.219 -2.828 4.675 1.00 96.00 88 ALA A N 1
ATOM 703 C CA . ALA A 1 88 ? 0.649 -2.289 3.445 1.00 96.00 88 ALA A CA 1
ATOM 704 C C . ALA A 1 88 ? 1.535 -1.184 2.849 1.00 96.00 88 ALA A C 1
ATOM 706 O O . ALA A 1 88 ? 1.812 -1.226 1.650 1.00 96.00 88 ALA A O 1
ATOM 707 N N . GLN A 1 89 ? 2.052 -0.272 3.679 1.00 96.62 89 GLN A N 1
ATOM 708 C CA . GLN A 1 89 ? 2.993 0.763 3.246 1.00 96.62 89 GLN A CA 1
ATOM 709 C C . GLN A 1 89 ? 4.268 0.151 2.654 1.00 96.62 89 GLN A C 1
ATOM 711 O O . GLN A 1 89 ? 4.640 0.468 1.529 1.00 96.62 89 GLN A O 1
ATOM 716 N N . GLN A 1 90 ? 4.877 -0.818 3.345 1.00 98.31 90 GLN A N 1
ATOM 717 C CA . GLN A 1 90 ? 6.069 -1.509 2.841 1.00 98.31 90 GLN A CA 1
ATOM 718 C C . GLN A 1 90 ? 5.825 -2.170 1.479 1.00 98.31 90 GLN A C 1
ATOM 720 O O . GLN A 1 90 ? 6.673 -2.124 0.588 1.00 98.31 90 GLN A O 1
ATOM 725 N N . LYS A 1 91 ? 4.652 -2.785 1.287 1.00 97.94 91 LYS A N 1
ATOM 726 C CA . LYS A 1 91 ? 4.279 -3.376 -0.005 1.00 97.94 91 LYS A CA 1
ATOM 727 C C . LYS A 1 91 ? 4.143 -2.321 -1.101 1.00 97.94 91 LYS A C 1
ATOM 729 O O . LYS A 1 91 ? 4.550 -2.597 -2.230 1.00 97.94 91 LYS A O 1
ATOM 734 N N . ALA A 1 92 ? 3.596 -1.149 -0.784 1.00 97.94 92 ALA A N 1
ATOM 735 C CA . ALA A 1 92 ? 3.517 -0.034 -1.720 1.00 97.94 92 ALA A CA 1
ATOM 736 C C . ALA A 1 92 ? 4.920 0.450 -2.120 1.00 97.94 92 ALA A C 1
ATOM 738 O O . ALA A 1 92 ? 5.205 0.564 -3.310 1.00 97.94 92 ALA A O 1
ATOM 739 N N . ASP A 1 93 ? 5.829 0.611 -1.159 1.00 97.12 93 ASP A N 1
ATOM 740 C CA . ASP A 1 93 ? 7.199 1.071 -1.416 1.00 97.12 93 ASP A CA 1
ATOM 741 C C . ASP A 1 93 ? 7.993 0.066 -2.272 1.00 97.12 93 ASP A C 1
ATOM 743 O O . ASP A 1 93 ? 8.699 0.438 -3.217 1.00 97.12 93 ASP A O 1
ATOM 747 N N . ILE A 1 94 ? 7.832 -1.236 -2.006 1.00 96.62 94 ILE A N 1
ATOM 748 C CA . ILE A 1 94 ? 8.406 -2.304 -2.839 1.00 96.62 94 ILE A CA 1
ATOM 749 C C . ILE A 1 94 ? 7.834 -2.249 -4.258 1.00 96.62 94 ILE A C 1
ATOM 751 O O . ILE A 1 94 ? 8.576 -2.432 -5.225 1.00 96.62 94 ILE A O 1
ATOM 755 N N . ALA A 1 95 ? 6.529 -2.012 -4.410 1.00 97.12 95 ALA A N 1
ATOM 756 C CA . ALA A 1 95 ? 5.911 -1.880 -5.724 1.00 97.12 95 ALA A CA 1
ATOM 757 C C . ALA A 1 95 ? 6.483 -0.676 -6.488 1.00 97.12 95 ALA A C 1
ATOM 759 O O . ALA A 1 95 ? 6.897 -0.842 -7.635 1.00 97.12 95 ALA A O 1
ATOM 760 N N . VAL A 1 96 ? 6.609 0.488 -5.841 1.00 96.94 96 VAL A N 1
ATOM 761 C CA . VAL A 1 96 ? 7.240 1.685 -6.422 1.00 96.94 96 VAL A CA 1
ATOM 762 C C . VAL A 1 96 ? 8.663 1.370 -6.881 1.00 96.94 96 VAL A C 1
ATOM 764 O O . VAL A 1 96 ? 9.001 1.600 -8.043 1.00 96.94 96 VAL A O 1
ATOM 767 N N . SER A 1 97 ? 9.462 0.743 -6.019 1.00 97.75 97 SER A N 1
ATOM 768 C CA . SER A 1 97 ? 10.851 0.376 -6.319 1.00 97.75 97 SER A CA 1
ATOM 769 C C . SER A 1 97 ? 10.957 -0.600 -7.497 1.00 97.75 97 SER A C 1
ATOM 771 O O . SER A 1 97 ? 11.821 -0.477 -8.359 1.00 97.75 97 SER A O 1
ATOM 773 N N . ARG A 1 98 ? 10.040 -1.569 -7.596 1.00 97.06 98 ARG A N 1
ATOM 774 C CA . ARG A 1 98 ? 9.989 -2.487 -8.744 1.00 97.06 98 ARG A CA 1
ATOM 775 C C . ARG A 1 98 ? 9.633 -1.761 -10.037 1.00 97.06 98 ARG A C 1
ATOM 777 O O . ARG A 1 98 ? 10.213 -2.057 -11.080 1.00 97.06 98 ARG A O 1
ATOM 784 N N . THR A 1 99 ? 8.690 -0.821 -9.979 1.00 96.31 99 THR A N 1
ATOM 785 C CA . THR A 1 99 ? 8.293 -0.045 -11.160 1.00 96.31 99 THR A CA 1
ATOM 786 C C . THR A 1 99 ? 9.393 0.899 -11.634 1.00 96.31 99 THR A C 1
ATOM 788 O O . THR A 1 99 ? 9.587 1.014 -12.842 1.00 96.31 99 THR A O 1
ATOM 791 N N . SER A 1 100 ? 10.159 1.513 -10.726 1.00 97.06 100 SER A N 1
ATOM 792 C CA . SER A 1 100 ? 11.273 2.387 -11.102 1.00 97.06 100 SER A CA 1
ATOM 793 C C . SER A 1 100 ? 12.382 1.609 -11.810 1.00 97.06 100 SER A C 1
ATOM 795 O O . SER A 1 100 ? 12.776 2.003 -12.903 1.00 97.06 100 SER A O 1
ATOM 797 N N . THR A 1 101 ? 12.803 0.452 -11.283 1.00 95.62 101 THR A N 1
ATOM 798 C CA . THR A 1 101 ? 13.815 -0.393 -11.946 1.00 95.62 101 THR A CA 1
ATOM 799 C C . THR A 1 101 ? 13.342 -0.901 -13.309 1.00 95.62 101 THR A C 1
ATOM 801 O O . THR A 1 101 ? 14.116 -0.944 -14.267 1.00 95.62 101 THR A O 1
ATOM 804 N N . ALA A 1 102 ? 12.070 -1.297 -13.425 1.00 95.50 102 ALA A N 1
ATOM 805 C CA . ALA A 1 102 ? 11.513 -1.729 -14.705 1.00 95.50 102 ALA A CA 1
ATOM 806 C C . ALA A 1 102 ? 11.505 -0.587 -15.735 1.00 95.50 102 ALA A C 1
ATOM 808 O O . ALA A 1 102 ? 11.870 -0.804 -16.891 1.00 95.50 102 ALA A O 1
ATOM 809 N N . LYS A 1 103 ? 11.133 0.625 -15.306 1.00 96.88 103 LYS A N 1
ATOM 810 C CA . LYS A 1 103 ? 11.143 1.828 -16.141 1.00 96.88 103 LYS A CA 1
ATOM 811 C C . LYS A 1 103 ? 12.558 2.187 -16.592 1.00 96.88 103 LYS A C 1
ATOM 813 O O . LYS A 1 103 ? 12.771 2.367 -17.784 1.00 96.88 103 LYS A O 1
ATOM 818 N N . GLU A 1 104 ? 13.521 2.206 -15.677 1.00 97.69 104 GLU A N 1
ATOM 819 C CA . GLU A 1 104 ? 14.920 2.517 -15.983 1.00 97.69 104 GLU A CA 1
ATOM 820 C C . GLU A 1 104 ? 15.499 1.552 -17.029 1.00 97.69 104 GLU A C 1
ATOM 822 O O . GLU A 1 104 ? 16.086 1.978 -18.023 1.00 97.69 104 GLU A O 1
ATOM 827 N N . ARG A 1 105 ? 15.269 0.240 -16.874 1.00 96.00 105 ARG A N 1
ATOM 828 C CA . ARG A 1 105 ? 15.707 -0.753 -17.871 1.00 96.00 105 ARG A CA 1
ATOM 829 C C . ARG A 1 105 ? 15.045 -0.552 -19.232 1.00 96.00 105 ARG A C 1
ATOM 831 O O . ARG A 1 105 ? 15.696 -0.746 -20.258 1.00 96.00 105 ARG A O 1
ATOM 838 N N . ALA A 1 106 ? 13.764 -0.190 -19.255 1.00 95.81 106 ALA A N 1
ATOM 839 C CA . ALA A 1 106 ? 13.070 0.111 -20.501 1.00 95.81 106 ALA A CA 1
ATOM 840 C C . ALA A 1 106 ? 13.668 1.353 -21.182 1.00 95.81 106 ALA A C 1
ATOM 842 O O . ALA A 1 106 ? 13.934 1.317 -22.381 1.00 95.81 106 ALA A O 1
ATOM 843 N N . GLU A 1 107 ? 13.950 2.411 -20.422 1.00 96.06 107 GLU A N 1
ATOM 844 C CA . GLU A 1 107 ? 14.587 3.634 -20.923 1.00 96.06 107 GLU A CA 1
ATOM 845 C C . GLU A 1 107 ? 15.992 3.360 -21.477 1.00 96.06 107 GLU A C 1
ATOM 847 O O . GLU A 1 107 ? 16.304 3.790 -22.588 1.00 96.06 107 GLU A O 1
ATOM 852 N N . GLN A 1 108 ? 16.807 2.564 -20.777 1.00 97.12 108 GLN A N 1
ATOM 853 C CA . GLN A 1 108 ? 18.119 2.125 -21.268 1.00 97.12 108 GLN A CA 1
ATOM 854 C C . GLN A 1 108 ? 18.003 1.352 -22.589 1.00 97.12 108 GLN A C 1
ATOM 856 O O . GLN A 1 108 ? 18.730 1.634 -23.542 1.00 97.12 108 GLN A O 1
ATOM 861 N N . ALA A 1 109 ? 17.059 0.412 -22.691 1.00 96.25 109 ALA A N 1
ATOM 862 C CA . ALA A 1 109 ? 16.832 -0.335 -23.926 1.00 96.25 109 ALA A CA 1
ATOM 863 C C . ALA A 1 109 ? 16.395 0.580 -25.085 1.00 96.25 109 ALA A C 1
ATOM 865 O O . ALA A 1 109 ? 16.835 0.393 -26.220 1.00 96.25 109 ALA A O 1
ATOM 866 N N . MET A 1 110 ? 15.562 1.589 -24.810 1.00 95.19 110 MET A N 1
ATOM 867 C CA . MET A 1 110 ? 15.150 2.581 -25.807 1.00 95.19 110 MET A CA 1
ATOM 868 C C . MET A 1 110 ? 16.321 3.458 -26.258 1.00 95.19 110 MET A C 1
ATOM 870 O O . MET A 1 110 ? 16.444 3.725 -27.454 1.00 95.19 110 MET A O 1
ATOM 874 N N . PHE A 1 111 ? 17.192 3.864 -25.332 1.00 96.25 111 PHE A N 1
ATOM 875 C CA . PHE A 1 111 ? 18.399 4.625 -25.644 1.00 96.25 111 PHE A CA 1
ATOM 876 C C . PHE A 1 111 ? 19.339 3.834 -26.561 1.00 96.25 111 PHE A C 1
ATOM 878 O O . PHE A 1 111 ? 19.693 4.317 -27.634 1.00 96.25 111 PHE A O 1
ATOM 885 N N . VAL A 1 112 ? 19.657 2.585 -26.203 1.00 96.00 112 VAL A N 1
ATOM 886 C CA . VAL A 1 112 ? 20.514 1.707 -27.019 1.00 96.00 112 VAL A CA 1
ATOM 887 C C . VAL A 1 112 ? 19.886 1.435 -28.388 1.00 96.00 112 VAL A C 1
ATOM 889 O O . VAL A 1 112 ? 20.574 1.457 -29.405 1.00 96.00 112 VAL A O 1
ATOM 892 N N . ALA A 1 113 ? 18.568 1.228 -28.453 1.00 94.31 113 ALA A N 1
ATOM 893 C CA . ALA A 1 113 ? 17.873 1.035 -29.723 1.00 94.31 113 ALA A CA 1
ATOM 894 C C . ALA A 1 113 ? 17.912 2.283 -30.617 1.00 94.31 113 ALA A C 1
ATOM 896 O O . ALA A 1 113 ? 17.961 2.146 -31.839 1.00 94.31 113 ALA A O 1
ATOM 897 N N . LYS A 1 114 ? 17.867 3.485 -30.029 1.00 95.06 114 LYS A N 1
ATOM 898 C CA . LYS A 1 114 ? 18.043 4.738 -30.768 1.00 95.06 114 LYS A CA 1
ATOM 899 C C . LYS A 1 114 ? 19.472 4.838 -31.297 1.00 95.06 114 LYS A C 1
ATOM 901 O 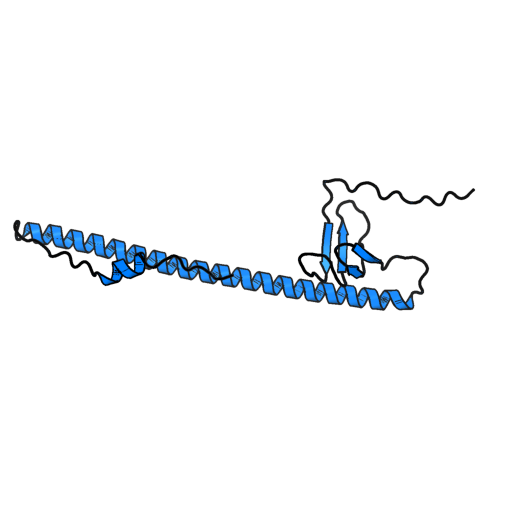O . LYS A 1 114 ? 19.643 4.992 -32.498 1.00 95.06 114 LYS A O 1
ATOM 906 N N . GLN A 1 115 ? 20.464 4.643 -30.431 1.00 96.00 115 GLN A N 1
ATOM 907 C CA . GLN A 1 115 ? 21.874 4.679 -30.814 1.00 96.00 115 GLN A CA 1
ATOM 908 C C . GLN A 1 115 ? 22.177 3.708 -31.965 1.00 96.00 115 GLN A C 1
ATOM 910 O O . GLN A 1 115 ? 22.741 4.108 -32.973 1.00 96.00 115 GLN A O 1
ATOM 915 N N . ALA A 1 116 ? 21.696 2.465 -31.888 1.00 94.62 116 ALA A N 1
ATOM 916 C CA . ALA A 1 116 ? 21.887 1.484 -32.955 1.00 94.62 116 ALA A CA 1
ATOM 917 C C . ALA A 1 116 ? 21.234 1.885 -34.294 1.00 94.62 116 ALA A C 1
ATOM 919 O O . ALA A 1 116 ? 21.696 1.462 -35.354 1.00 94.62 116 ALA A O 1
ATOM 920 N N . ARG A 1 117 ? 20.143 2.666 -34.273 1.00 90.06 117 ARG A N 1
ATOM 921 C CA . ARG A 1 117 ? 19.534 3.210 -35.501 1.00 90.06 117 ARG A CA 1
ATOM 922 C C . ARG A 1 117 ? 20.393 4.321 -36.085 1.00 90.06 117 ARG A C 1
ATOM 924 O O .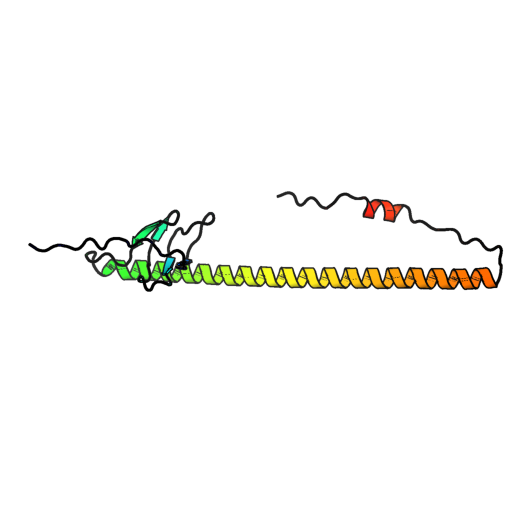 ARG A 1 117 ? 20.630 4.288 -37.288 1.00 90.06 117 ARG A O 1
ATOM 931 N N . ASP A 1 118 ? 20.852 5.236 -35.237 1.00 94.12 118 ASP A N 1
ATOM 932 C CA . ASP A 1 118 ? 21.694 6.368 -35.625 1.00 94.12 118 ASP A CA 1
ATOM 933 C C . ASP A 1 118 ? 23.031 5.855 -36.216 1.00 94.12 118 ASP A C 1
ATOM 935 O O . ASP A 1 118 ? 23.427 6.258 -37.310 1.00 94.12 118 ASP A O 1
ATOM 939 N N . ASP A 1 119 ? 23.669 4.865 -35.579 1.00 93.12 119 ASP A N 1
ATOM 940 C CA . ASP A 1 119 ? 24.900 4.222 -36.069 1.00 93.12 119 ASP A CA 1
ATOM 941 C C . ASP A 1 119 ? 24.681 3.502 -37.412 1.00 93.12 119 ASP A C 1
ATOM 943 O O . ASP A 1 119 ? 25.500 3.591 -38.331 1.00 93.12 119 ASP A O 1
ATOM 947 N N . ALA A 1 120 ? 23.554 2.796 -37.560 1.00 90.56 120 ALA A N 1
ATOM 948 C CA . ALA A 1 120 ? 23.209 2.129 -38.813 1.00 90.56 120 ALA A CA 1
ATOM 949 C C . ALA A 1 120 ? 22.936 3.128 -39.948 1.00 90.56 120 ALA A C 1
ATOM 951 O O . ALA A 1 120 ? 23.224 2.827 -41.105 1.00 90.56 120 ALA A O 1
ATOM 952 N N . GLU A 1 121 ? 22.368 4.295 -39.646 1.00 89.69 121 GLU A N 1
ATOM 953 C CA . GLU A 1 121 ? 22.172 5.377 -40.611 1.00 89.69 121 GLU A CA 1
ATOM 954 C C . GLU A 1 121 ? 23.509 5.993 -41.034 1.00 89.69 121 GLU A C 1
ATOM 956 O O . GLU A 1 121 ? 23.760 6.136 -42.230 1.00 89.69 121 GLU A O 1
ATOM 961 N N . MET A 1 122 ? 24.410 6.245 -40.082 1.00 92.50 122 MET A N 1
ATOM 962 C CA . MET A 1 122 ? 25.761 6.729 -40.369 1.00 92.50 122 MET A CA 1
ATOM 963 C C . MET A 1 122 ? 26.538 5.765 -41.271 1.00 92.50 122 MET A C 1
ATOM 965 O O . MET A 1 122 ? 27.105 6.181 -42.281 1.00 92.50 122 MET A O 1
ATOM 969 N N . ALA A 1 123 ? 26.500 4.467 -40.964 1.00 91.00 123 ALA A N 1
ATOM 970 C CA . ALA A 1 123 ? 27.141 3.447 -41.788 1.00 91.00 123 ALA A CA 1
ATOM 971 C C . ALA A 1 123 ? 26.565 3.393 -43.216 1.00 91.00 123 ALA A C 1
ATOM 973 O O . ALA A 1 123 ? 27.301 3.127 -44.164 1.00 91.00 123 ALA A O 1
ATOM 974 N N . ARG A 1 124 ? 25.261 3.660 -43.391 1.00 86.56 124 ARG A N 1
ATOM 975 C CA . ARG A 1 124 ? 24.638 3.739 -44.723 1.00 86.56 124 ARG A CA 1
ATOM 976 C C . ARG A 1 124 ? 25.121 4.943 -45.512 1.00 86.56 124 ARG A C 1
ATOM 978 O O . ARG A 1 124 ? 25.473 4.763 -46.671 1.00 86.56 124 ARG A O 1
ATOM 985 N N . MET A 1 125 ? 25.148 6.122 -44.890 1.00 88.69 125 MET A N 1
ATOM 986 C CA . MET A 1 125 ? 25.639 7.343 -45.537 1.00 88.69 125 MET A CA 1
ATOM 987 C C . MET A 1 125 ? 27.081 7.166 -46.019 1.00 88.69 125 MET A C 1
ATOM 989 O O . MET A 1 125 ? 27.409 7.526 -47.146 1.00 88.69 125 MET A O 1
ATOM 993 N N . GLU A 1 126 ? 27.934 6.560 -45.190 1.00 89.06 126 GLU A N 1
ATOM 994 C CA . GLU A 1 126 ? 29.327 6.325 -45.565 1.00 89.06 126 GLU A CA 1
ATOM 995 C C . GLU A 1 126 ? 29.452 5.261 -46.668 1.00 89.06 126 GLU A C 1
ATOM 997 O O . GLU A 1 126 ? 30.206 5.449 -47.617 1.00 89.06 126 GLU A O 1
ATOM 1002 N N . ALA A 1 127 ? 28.678 4.173 -46.613 1.00 88.69 127 ALA A N 1
ATOM 1003 C CA . ALA A 1 127 ? 28.683 3.166 -47.676 1.00 88.69 127 ALA A CA 1
ATOM 1004 C C . ALA A 1 127 ? 28.232 3.740 -49.033 1.00 88.69 127 ALA A C 1
ATOM 1006 O O . ALA A 1 127 ? 28.856 3.453 -50.053 1.00 88.69 127 ALA A O 1
ATOM 1007 N N . GLU A 1 128 ? 27.199 4.588 -49.042 1.00 86.38 128 GLU A N 1
ATOM 1008 C CA . GLU A 1 128 ? 26.710 5.284 -50.241 1.00 86.38 128 GLU A CA 1
ATOM 1009 C C . GLU A 1 128 ? 27.754 6.254 -50.816 1.00 86.38 128 GLU A C 1
ATOM 1011 O O . GLU A 1 128 ? 27.869 6.403 -52.032 1.00 86.38 128 GLU A O 1
ATOM 1016 N N . ARG A 1 129 ? 28.576 6.870 -49.957 1.00 88.25 129 ARG A N 1
ATOM 1017 C CA . ARG A 1 129 ? 29.696 7.717 -50.385 1.00 88.25 129 ARG A CA 1
ATOM 1018 C C . ARG A 1 129 ? 30.766 6.936 -51.153 1.00 88.25 129 ARG A C 1
ATOM 1020 O O . ARG A 1 129 ? 31.362 7.491 -52.075 1.00 88.25 129 ARG A O 1
ATOM 1027 N N . PHE A 1 130 ? 31.036 5.688 -50.766 1.00 89.12 130 PHE A N 1
ATOM 1028 C CA . PHE A 1 130 ? 32.034 4.837 -51.426 1.00 89.12 130 PHE A CA 1
ATOM 1029 C C . PHE A 1 130 ? 31.505 4.172 -52.701 1.00 89.12 130 PHE A C 1
ATOM 1031 O O . PHE A 1 130 ? 32.229 4.103 -53.693 1.00 89.12 130 PHE A O 1
ATOM 1038 N N . ASP A 1 131 ? 30.261 3.694 -52.686 1.00 89.19 131 ASP A N 1
ATOM 1039 C CA . ASP A 1 131 ? 29.576 3.125 -53.848 1.00 89.19 131 ASP A CA 1
ATOM 1040 C C . ASP A 1 131 ? 28.123 3.636 -53.891 1.00 89.19 131 ASP A C 1
ATOM 1042 O O . ASP A 1 131 ? 27.263 3.121 -53.168 1.00 89.19 131 ASP A O 1
ATOM 1046 N N . PRO A 1 132 ? 27.816 4.613 -54.768 1.00 84.25 132 PRO A N 1
ATOM 1047 C CA . PRO A 1 132 ? 26.476 5.191 -54.889 1.00 84.25 132 PRO A CA 1
ATOM 1048 C C . PRO A 1 132 ? 25.380 4.193 -55.285 1.00 84.25 132 PRO A C 1
ATOM 1050 O O . PRO A 1 132 ? 24.196 4.506 -55.179 1.00 84.25 132 PRO A O 1
ATOM 1053 N N . ASN A 1 133 ? 25.738 2.999 -55.775 1.00 85.56 133 ASN A N 1
ATOM 1054 C CA . ASN A 1 133 ? 24.775 1.970 -56.162 1.00 85.56 133 ASN A CA 1
ATOM 1055 C C . ASN A 1 133 ? 24.605 0.874 -55.089 1.00 85.56 133 ASN A C 1
ATOM 1057 O O . ASN A 1 133 ? 23.845 -0.082 -55.294 1.00 85.56 133 ASN A O 1
ATOM 1061 N N . PHE A 1 134 ? 25.280 0.995 -53.940 1.00 82.25 134 P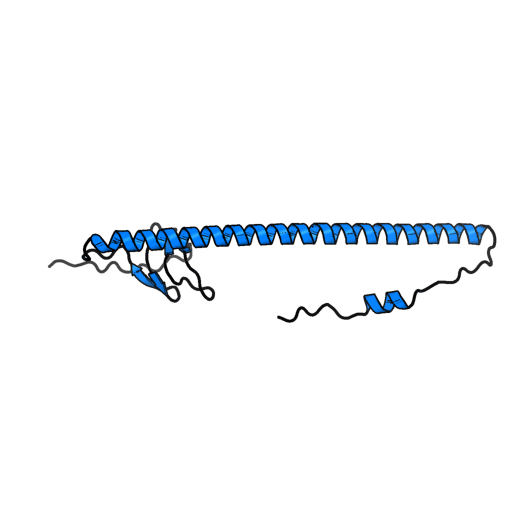HE A N 1
ATOM 1062 C CA . PHE A 1 134 ? 25.205 0.036 -52.841 1.00 82.25 134 PHE A CA 1
ATOM 1063 C C . PHE A 1 134 ? 23.817 0.030 -52.177 1.00 82.25 134 PHE A C 1
ATOM 1065 O O . PHE A 1 134 ? 23.313 1.048 -51.708 1.00 82.25 134 PHE A O 1
ATOM 1072 N N . LYS A 1 135 ? 23.184 -1.151 -52.093 1.00 77.12 135 LYS A N 1
ATOM 1073 C CA . LYS A 1 135 ? 21.846 -1.331 -51.496 1.00 77.12 135 LYS A CA 1
ATOM 1074 C C . LYS A 1 135 ? 21.899 -2.265 -50.285 1.00 77.12 135 LYS A C 1
ATOM 1076 O O . LYS A 1 135 ? 21.874 -3.486 -50.458 1.00 77.12 135 LYS A O 1
ATOM 1081 N N . PRO A 1 136 ? 21.922 -1.734 -49.051 1.00 69.00 136 PRO A N 1
ATOM 1082 C CA . PRO A 1 136 ? 21.956 -2.568 -47.858 1.00 69.00 136 PRO A CA 1
ATOM 1083 C C . PRO A 1 136 ? 20.632 -3.324 -47.665 1.00 69.00 136 PRO A C 1
ATOM 1085 O O . PRO A 1 136 ? 19.546 -2.739 -47.665 1.00 69.00 136 PRO A O 1
ATOM 1088 N N . GLN A 1 137 ? 20.713 -4.641 -47.457 1.00 68.62 137 GLN A N 1
ATOM 1089 C CA . GLN A 1 137 ? 19.548 -5.484 -47.178 1.00 68.62 137 GLN A CA 1
ATOM 1090 C C . GLN A 1 137 ? 18.981 -5.174 -45.784 1.00 68.62 137 GLN A C 1
ATOM 1092 O O . GLN A 1 137 ? 19.668 -5.279 -44.767 1.00 68.62 137 GLN A O 1
ATOM 1097 N N . ARG A 1 138 ? 17.691 -4.817 -45.710 1.00 63.12 138 ARG A N 1
ATOM 1098 C CA . ARG A 1 138 ? 16.976 -4.715 -44.428 1.00 63.12 138 ARG A CA 1
ATOM 1099 C C . ARG A 1 138 ? 16.762 -6.116 -43.858 1.00 63.12 138 ARG A C 1
ATOM 1101 O O . ARG A 1 138 ? 15.808 -6.799 -44.220 1.00 63.12 138 ARG A O 1
ATOM 1108 N N . VAL A 1 139 ? 17.590 -6.507 -42.897 1.00 64.25 139 VAL A N 1
ATOM 1109 C CA . VAL A 1 139 ? 17.310 -7.654 -42.026 1.00 64.25 139 VAL A CA 1
ATOM 1110 C C . VAL A 1 139 ? 16.200 -7.289 -41.036 1.00 64.25 139 VAL A C 1
ATOM 1112 O O . VAL A 1 139 ? 16.431 -6.891 -39.898 1.00 64.25 139 VAL A O 1
ATOM 1115 N N . VAL A 1 140 ? 14.947 -7.388 -41.481 1.00 58.75 140 VAL A N 1
ATOM 1116 C CA . VAL A 1 140 ? 13.793 -7.398 -40.575 1.00 58.75 140 VAL A CA 1
ATOM 1117 C C . VAL A 1 140 ? 13.716 -8.770 -39.920 1.00 58.75 140 VAL A C 1
ATOM 1119 O O . VAL A 1 140 ? 13.284 -9.743 -40.533 1.00 58.75 140 VAL A O 1
ATOM 1122 N N . ASN A 1 141 ? 14.138 -8.858 -38.660 1.00 54.19 141 ASN A N 1
ATOM 1123 C CA . ASN A 1 141 ? 13.984 -10.083 -37.888 1.00 54.19 141 ASN A CA 1
ATOM 1124 C C . ASN A 1 141 ? 12.486 -10.305 -37.603 1.00 54.19 141 ASN A C 1
ATOM 1126 O O . ASN A 1 141 ? 11.906 -9.686 -36.706 1.00 54.19 141 ASN A O 1
ATOM 1130 N N . GLN A 1 142 ? 11.843 -11.154 -38.413 1.00 55.44 142 GLN A N 1
ATOM 1131 C CA . GLN A 1 142 ? 10.394 -11.411 -38.392 1.00 55.44 142 GLN A CA 1
ATOM 1132 C C . GLN A 1 142 ? 9.887 -11.882 -37.016 1.00 55.44 142 GLN A C 1
ATOM 1134 O O . GLN A 1 142 ? 8.713 -11.709 -36.690 1.00 55.44 142 GLN A O 1
ATOM 1139 N N . ASN A 1 143 ? 10.780 -12.392 -36.164 1.00 55.97 143 ASN A N 1
ATOM 1140 C CA . ASN A 1 143 ? 10.453 -12.836 -34.812 1.00 55.97 143 ASN A CA 1
ATOM 1141 C C . ASN A 1 143 ? 10.126 -11.679 -33.847 1.00 55.97 143 ASN A C 1
ATOM 1143 O O . ASN A 1 143 ? 9.300 -11.854 -32.954 1.00 55.97 143 ASN A O 1
ATOM 1147 N N . ILE A 1 144 ? 10.681 -10.476 -34.050 1.00 57.69 144 ILE A N 1
ATOM 1148 C CA . ILE A 1 144 ? 10.440 -9.309 -33.173 1.00 57.69 144 ILE A CA 1
ATOM 1149 C C . ILE A 1 144 ? 9.027 -8.733 -33.388 1.00 57.69 144 ILE A C 1
ATOM 1151 O O . ILE A 1 144 ? 8.352 -8.335 -32.438 1.00 57.69 144 ILE A O 1
ATOM 1155 N N . GLN A 1 145 ? 8.525 -8.772 -34.627 1.00 52.19 145 GLN A N 1
ATOM 1156 C CA . GLN A 1 145 ? 7.152 -8.368 -34.972 1.00 52.19 145 GLN A CA 1
ATOM 1157 C C . GLN A 1 145 ? 6.093 -9.225 -34.259 1.00 52.19 145 GLN A C 1
ATOM 1159 O O . GLN A 1 145 ? 4.999 -8.745 -33.970 1.00 52.19 145 GLN A O 1
ATOM 1164 N N . ARG A 1 146 ? 6.413 -10.486 -33.941 1.00 53.38 146 ARG A N 1
ATOM 1165 C CA . ARG A 1 146 ? 5.500 -11.408 -33.250 1.00 53.38 146 ARG A CA 1
ATOM 1166 C C . ARG A 1 146 ? 5.345 -11.071 -31.766 1.00 53.38 146 ARG A C 1
ATOM 1168 O O . ARG A 1 146 ? 4.258 -11.240 -31.224 1.00 53.38 146 ARG A O 1
ATOM 1175 N N . VAL A 1 147 ? 6.407 -10.562 -31.135 1.00 56.69 147 VAL A N 1
ATOM 1176 C CA . VAL A 1 147 ? 6.414 -10.165 -29.716 1.00 56.69 147 VAL A CA 1
ATOM 1177 C C . VAL A 1 147 ? 5.669 -8.845 -29.507 1.00 56.69 147 VAL A C 1
ATOM 1179 O O . VAL A 1 147 ? 4.897 -8.738 -28.567 1.00 56.69 147 VAL A O 1
ATOM 1182 N N . LEU A 1 148 ? 5.809 -7.874 -30.417 1.00 54.47 148 LEU A N 1
ATOM 1183 C CA . LEU A 1 148 ? 5.070 -6.600 -30.348 1.00 54.47 148 LEU A CA 1
ATOM 1184 C C . LEU A 1 148 ? 3.579 -6.729 -30.715 1.00 54.47 148 LEU A C 1
ATOM 1186 O O . LEU A 1 148 ? 2.788 -5.846 -30.398 1.00 54.47 148 LEU A O 1
ATOM 1190 N N . ARG A 1 149 ? 3.190 -7.822 -31.386 1.00 57.66 149 ARG A N 1
ATOM 1191 C CA . ARG A 1 149 ? 1.790 -8.158 -31.706 1.00 57.66 149 ARG A CA 1
ATOM 1192 C C . ARG A 1 149 ? 1.157 -9.139 -30.713 1.00 57.66 149 ARG A C 1
ATOM 1194 O O . ARG A 1 149 ? -0.018 -9.474 -30.881 1.00 57.66 149 ARG A O 1
ATOM 1201 N N . SER A 1 150 ? 1.896 -9.636 -29.715 1.00 50.84 150 SER A N 1
ATOM 1202 C CA . SER A 1 150 ? 1.300 -10.494 -28.692 1.00 50.84 150 SER A CA 1
ATOM 1203 C C . SER A 1 150 ? 0.428 -9.633 -27.767 1.00 50.84 150 SER A C 1
ATOM 1205 O O . SER A 1 150 ? 0.800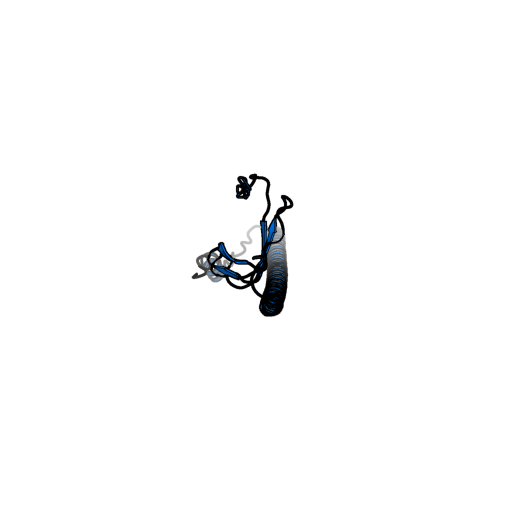 -8.538 -27.353 1.00 50.84 150 SER A O 1
ATOM 1207 N N . LYS A 1 151 ? -0.813 -10.089 -27.573 1.00 58.38 151 LYS A N 1
ATOM 1208 C CA . LYS A 1 151 ? -1.916 -9.357 -26.932 1.00 58.38 151 LYS A CA 1
ATOM 1209 C C . LYS A 1 151 ? -1.530 -8.828 -25.538 1.00 58.38 151 LYS A C 1
ATOM 1211 O O . LYS A 1 151 ? -0.723 -9.471 -24.866 1.00 58.38 151 LYS A O 1
ATOM 1216 N N . PRO A 1 152 ? -2.140 -7.717 -25.071 1.00 52.81 152 PRO A N 1
ATOM 1217 C CA . PRO A 1 152 ? -1.888 -7.196 -23.732 1.00 52.81 152 PRO A CA 1
ATOM 1218 C C . PRO A 1 152 ? -2.102 -8.296 -22.690 1.00 52.81 152 PRO A C 1
ATOM 1220 O O . PRO A 1 152 ? -3.066 -9.059 -22.775 1.00 52.81 152 PRO A O 1
ATOM 1223 N N . PHE A 1 153 ? -1.180 -8.375 -21.731 1.00 55.31 153 PHE A N 1
ATOM 1224 C CA . PHE A 1 153 ? -1.238 -9.261 -20.572 1.00 55.31 153 PHE A CA 1
ATOM 1225 C C . PHE A 1 153 ? -2.564 -9.019 -19.832 1.00 55.31 153 PHE A C 1
ATOM 1227 O O . PHE A 1 153 ? -2.688 -8.110 -19.013 1.00 55.31 153 PHE A O 1
ATOM 1234 N N . CYS A 1 154 ? -3.597 -9.800 -20.150 1.00 49.62 154 CYS A N 1
ATOM 1235 C CA . CYS A 1 154 ? -4.835 -9.801 -19.389 1.00 49.62 154 CYS A CA 1
ATOM 1236 C C . CYS A 1 154 ? -4.533 -10.439 -18.032 1.00 49.62 154 CYS A C 1
ATOM 1238 O O . CYS A 1 154 ? -4.451 -11.662 -17.913 1.00 49.62 154 CYS A O 1
ATOM 1240 N N . PHE A 1 155 ? -4.348 -9.599 -17.016 1.00 44.84 155 PHE A N 1
ATOM 1241 C CA . PHE A 1 155 ? -4.351 -10.000 -15.616 1.00 44.84 155 PHE A CA 1
ATOM 1242 C C . PHE A 1 155 ? -5.736 -10.602 -15.331 1.00 44.84 155 PHE A C 1
ATOM 1244 O O . PHE A 1 155 ? -6.734 -9.880 -15.282 1.00 44.84 155 PHE A O 1
ATOM 1251 N N . LYS A 1 156 ? -5.833 -11.935 -15.252 1.00 46.75 156 LYS A N 1
ATOM 1252 C CA . LYS A 1 156 ? -7.057 -12.577 -14.765 1.00 46.75 156 LYS A CA 1
ATOM 1253 C C . LYS A 1 156 ? -7.227 -12.151 -13.306 1.00 46.75 156 LYS A C 1
ATOM 1255 O O . LYS A 1 156 ? -6.304 -12.334 -12.515 1.00 46.75 156 LYS A O 1
ATOM 1260 N N . ARG A 1 157 ? -8.360 -11.500 -13.029 1.00 43.34 157 ARG A N 1
ATOM 1261 C CA . ARG A 1 157 ? -8.824 -11.168 -11.678 1.00 43.34 157 ARG A CA 1
ATOM 1262 C C . ARG A 1 157 ? -8.978 -12.426 -10.836 1.00 43.34 157 ARG A C 1
ATOM 1264 O O . ARG A 1 157 ? -9.332 -13.470 -11.429 1.00 43.34 157 ARG A O 1
#

Secondary structure (DSSP, 8-state):
---------PPPPTTPPEEEEEEEETTEEEEEEEEEETTS---EEEEEETTEEEEETT-TTS-TTTHHHHHHHHHHHHHHHHHHHHHHHHHHHHHHHHHHHHHHHHHHHHHHHHHHHHHHHHHHHHHHHH-TT--------HHHHHHHTSPP-----

Foldseek 3Di:
DDPPPPPPPPPDPPPKDKDKAFDDDPNAQAQWTWIDIPVPDDIWGFGDDRNDHPDTLPPPDDDPPVSVVRVVRHVVRRVVRVVVVVVVVVVVVVVVVVVVVVVVVVVVVVVVVVVVVVVVVVVVVVVCVVPVPDDDDPPPPVVVVVVVPPDPPPPDD

InterPro domains:
  IPR003409 MORN repeat [PF02493] (20-42)
  IPR017191 Junctophilin [PTHR23085] (43-139)

pLDDT: mean 80.88, std 17.69, range [38.44, 98.31]

Radius of gyration: 32.82 Å; chains: 1; bounding box: 73×32×93 Å